Protein AF-A0A2W7M8W1-F1 (afdb_monomer_lite)

pLDDT: mean 84.18, std 18.59, range [39.44, 98.38]

Radius of gyration: 15.4 Å; chains: 1; bounding box: 30×21×42 Å

Secondary structure (DSSP, 8-state):
---S-SGGGGGEE--SPPEEEEEEEETTEEEEEEEEEEEETT-SS-SEEEEEEEEEE--

Structure (mmCIF, N/CA/C/O backbone):
data_AF-A0A2W7M8W1-F1
#
_entry.id   AF-A0A2W7M8W1-F1
#
loop_
_atom_site.group_PDB
_atom_site.id
_atom_site.type_symbol
_atom_site.label_atom_id
_atom_site.label_alt_id
_atom_site.label_comp_id
_atom_site.label_asym_id
_atom_site.label_entity_id
_atom_site.label_seq_id
_atom_site.pdbx_PDB_ins_code
_atom_site.Cartn_x
_atom_site.Cartn_y
_atom_site.Cartn_z
_atom_site.occupancy
_atom_site.B_iso_or_equiv
_atom_site.auth_seq_id
_atom_site.auth_comp_id
_atom_site.auth_asym_id
_atom_site.auth_atom_id
_atom_site.pdbx_PDB_model_num
ATOM 1 N N . MET A 1 1 ? 19.708 3.018 20.455 1.00 41.69 1 MET A N 1
ATOM 2 C CA . MET A 1 1 ? 18.473 3.575 19.862 1.00 41.69 1 MET A CA 1
ATOM 3 C C . MET A 1 1 ? 17.351 2.522 19.922 1.00 41.69 1 MET A C 1
ATOM 5 O O . MET A 1 1 ? 17.117 1.883 18.909 1.00 41.69 1 MET A O 1
ATOM 9 N N . PRO A 1 2 ? 16.702 2.260 21.081 1.00 39.44 2 PRO A N 1
ATOM 10 C CA . PRO A 1 2 ? 15.701 1.190 21.205 1.00 39.44 2 PRO A CA 1
ATOM 11 C C . PRO A 1 2 ? 14.314 1.692 21.673 1.00 39.44 2 PRO A C 1
ATOM 13 O O . PRO A 1 2 ? 13.660 1.025 22.460 1.00 39.44 2 PRO A O 1
ATOM 16 N N . ARG A 1 3 ? 13.866 2.885 21.246 1.00 46.22 3 ARG A N 1
ATOM 17 C CA . ARG A 1 3 ?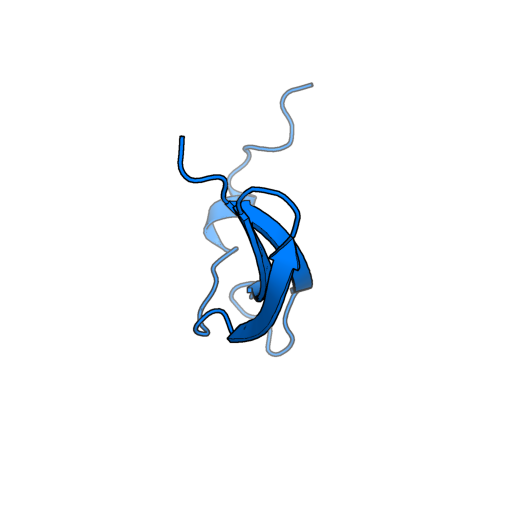 12.618 3.515 21.748 1.00 46.22 3 ARG A CA 1
ATOM 18 C C . ARG A 1 3 ? 11.468 3.583 20.729 1.00 46.22 3 ARG A C 1
ATOM 20 O O . ARG A 1 3 ? 10.661 4.495 20.791 1.00 46.22 3 ARG A O 1
ATOM 27 N N . ILE A 1 4 ? 11.458 2.692 19.738 1.00 52.34 4 ILE A N 1
ATOM 28 C CA . ILE A 1 4 ? 10.399 2.625 18.706 1.00 52.34 4 ILE A CA 1
ATOM 29 C C . ILE A 1 4 ? 9.489 1.392 18.897 1.00 52.34 4 ILE A C 1
ATOM 31 O O . ILE A 1 4 ? 8.477 1.270 18.225 1.00 52.34 4 ILE A O 1
ATOM 35 N N . PHE A 1 5 ? 9.807 0.496 19.839 1.00 41.91 5 PHE A N 1
ATOM 36 C CA . PHE A 1 5 ? 9.088 -0.769 20.063 1.00 41.91 5 PHE A CA 1
ATOM 37 C C . PHE A 1 5 ? 8.552 -0.915 21.496 1.00 41.91 5 PHE A C 1
ATOM 39 O O . PHE A 1 5 ? 8.524 -2.009 22.055 1.00 41.91 5 PHE A O 1
ATOM 46 N N . ASP A 1 6 ? 8.159 0.183 22.130 1.00 42.62 6 ASP A N 1
ATOM 47 C CA . ASP A 1 6 ? 7.309 0.161 23.316 1.00 42.62 6 ASP A CA 1
ATOM 48 C C . ASP A 1 6 ? 5.828 0.020 22.910 1.00 42.62 6 ASP A C 1
ATOM 50 O O . ASP A 1 6 ? 5.442 0.277 21.770 1.00 42.62 6 ASP A O 1
ATOM 54 N N . ALA A 1 7 ? 4.994 -0.467 23.835 1.00 44.72 7 ALA A N 1
ATOM 55 C CA . ALA A 1 7 ? 3.614 -0.941 23.644 1.00 44.72 7 ALA A CA 1
ATOM 56 C C . ALA A 1 7 ? 2.628 0.029 22.941 1.00 44.72 7 ALA A C 1
ATOM 58 O O . ALA A 1 7 ? 1.495 -0.346 22.644 1.00 44.72 7 ALA A O 1
ATOM 59 N N . SER A 1 8 ? 3.064 1.244 22.622 1.00 48.78 8 SER A N 1
ATOM 60 C CA . SER A 1 8 ? 2.371 2.261 21.829 1.00 48.78 8 SER A CA 1
ATOM 61 C C . SER A 1 8 ? 2.007 1.807 20.403 1.00 48.78 8 SER A C 1
ATOM 63 O O . SER A 1 8 ? 1.056 2.329 19.829 1.00 48.78 8 SER A O 1
ATOM 65 N N . PHE A 1 9 ? 2.701 0.813 19.827 1.00 50.44 9 PHE A N 1
ATOM 66 C CA . PHE A 1 9 ? 2.366 0.276 18.494 1.00 50.44 9 PHE A CA 1
ATOM 67 C C . PHE A 1 9 ? 1.107 -0.605 18.464 1.00 50.44 9 PHE A C 1
ATOM 69 O O . PHE A 1 9 ? 0.530 -0.786 17.394 1.00 50.44 9 PHE A O 1
ATOM 76 N N . ALA A 1 10 ? 0.638 -1.121 19.607 1.00 54.06 10 ALA A N 1
ATOM 77 C CA . ALA A 1 10 ? -0.564 -1.962 19.655 1.00 54.06 10 ALA A CA 1
ATOM 78 C C . ALA A 1 10 ? -1.857 -1.206 19.280 1.00 54.06 10 ALA A C 1
ATOM 80 O O . ALA A 1 10 ? -2.866 -1.841 18.990 1.00 54.06 10 ALA A O 1
ATOM 81 N N . LEU A 1 11 ? -1.822 0.132 19.265 1.00 65.44 11 LEU A N 1
ATOM 82 C CA . LEU A 1 11 ? -2.957 1.003 18.931 1.00 65.44 11 LEU A CA 1
ATOM 83 C C . LEU A 1 11 ? -2.921 1.524 17.485 1.00 65.44 11 LEU A C 1
ATOM 85 O O . LEU A 1 11 ? -3.809 2.280 17.091 1.00 65.44 11 LEU A O 1
ATOM 89 N N . ILE A 1 12 ? -1.895 1.160 16.707 1.00 74.75 12 ILE A N 1
ATOM 90 C CA . ILE A 1 12 ? -1.687 1.638 15.337 1.00 74.75 12 ILE A CA 1
ATOM 91 C C . ILE A 1 12 ? -2.115 0.536 14.371 1.00 74.75 12 ILE A C 1
ATOM 93 O O . ILE A 1 12 ? -1.450 -0.492 14.245 1.00 74.75 12 ILE A O 1
ATOM 97 N N . ARG A 1 13 ? -3.225 0.748 13.659 1.00 80.44 13 ARG A N 1
ATOM 98 C CA . ARG A 1 13 ? -3.717 -0.201 12.650 1.00 80.44 13 ARG A CA 1
ATOM 99 C C . ARG A 1 13 ? -4.318 0.518 11.458 1.00 80.44 13 ARG A C 1
ATOM 101 O O . ARG A 1 13 ? -4.873 1.597 11.614 1.00 80.44 13 ARG A O 1
ATOM 108 N N . SER A 1 14 ? -4.256 -0.114 10.287 1.00 84.69 14 SER A N 1
ATOM 109 C CA . SER A 1 14 ? -5.023 0.331 9.124 1.00 84.69 14 SER A CA 1
ATOM 110 C C . SER A 1 14 ? -6.388 -0.358 9.136 1.00 84.69 14 SER A C 1
ATOM 112 O O . SER A 1 14 ? -6.487 -1.574 8.973 1.00 84.69 14 SER A O 1
ATOM 114 N N . LYS A 1 15 ? -7.448 0.402 9.415 1.00 83.56 15 LYS A N 1
ATOM 115 C CA . LYS A 1 15 ? -8.844 -0.073 9.419 1.00 83.56 15 LYS A CA 1
ATOM 116 C C . LYS A 1 15 ? -9.449 -0.040 8.021 1.00 83.56 15 LYS A C 1
ATOM 118 O O . LYS A 1 15 ? -10.433 -0.729 7.761 1.00 83.56 15 LYS A O 1
ATOM 123 N N . ARG A 1 16 ? -8.903 0.802 7.146 1.00 84.50 16 ARG A N 1
ATOM 124 C CA . ARG A 1 16 ? -9.417 1.045 5.800 1.00 84.50 16 ARG A CA 1
ATOM 125 C C . ARG A 1 16 ? -8.561 0.309 4.772 1.00 84.50 16 ARG A C 1
ATOM 127 O O . ARG A 1 16 ? -7.347 0.247 4.937 1.00 84.50 16 ARG A O 1
ATOM 134 N N . PRO A 1 17 ? -9.161 -0.209 3.689 1.00 90.75 17 PRO A N 1
ATOM 135 C CA . PRO A 1 17 ? -8.387 -0.734 2.576 1.00 90.75 17 PRO A CA 1
ATOM 136 C C . PRO A 1 17 ? -7.435 0.331 2.028 1.00 90.75 17 PRO A C 1
ATOM 138 O O . PRO A 1 17 ? -7.806 1.502 1.899 1.00 90.75 17 PRO A O 1
ATOM 141 N N . ALA A 1 18 ? -6.224 -0.092 1.676 1.00 93.06 18 ALA A N 1
ATOM 142 C CA . ALA A 1 18 ? -5.304 0.748 0.931 1.00 93.06 18 ALA A CA 1
ATOM 143 C C . ALA A 1 18 ? -5.897 1.074 -0.4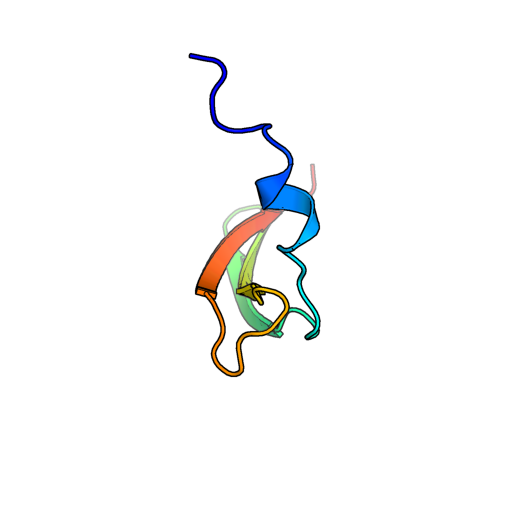50 1.00 93.06 18 ALA A C 1
ATOM 145 O O . ALA A 1 18 ? -6.547 0.229 -1.071 1.00 93.06 18 ALA A O 1
ATOM 146 N N . GLN A 1 19 ? -5.686 2.299 -0.925 1.00 96.25 19 GLN A N 1
ATOM 147 C CA . GLN A 1 19 ? -6.250 2.769 -2.189 1.00 96.25 19 GLN A CA 1
ATOM 148 C C . GLN A 1 19 ? -5.160 2.843 -3.249 1.00 96.25 19 GLN A C 1
ATOM 150 O O . GLN A 1 19 ? -4.151 3.517 -3.056 1.00 96.25 19 GLN A O 1
ATOM 155 N N . LEU A 1 20 ? -5.370 2.171 -4.378 1.00 97.25 20 LEU A N 1
ATOM 156 C CA . LEU A 1 20 ? -4.496 2.298 -5.537 1.00 97.25 20 LEU A CA 1
ATOM 157 C C . LEU A 1 20 ? -4.812 3.614 -6.253 1.00 97.25 20 LEU A C 1
ATOM 159 O O . LEU A 1 20 ? -5.873 3.757 -6.853 1.00 97.25 20 LEU A O 1
ATOM 163 N N . MET A 1 21 ? -3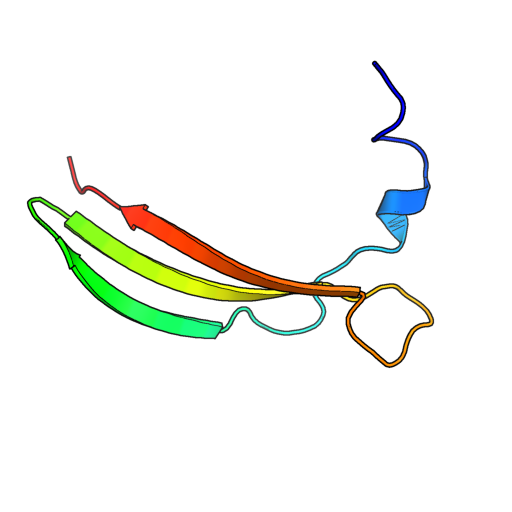.900 4.576 -6.156 1.00 98.00 21 MET A N 1
ATOM 164 C CA . MET A 1 21 ? -4.094 5.928 -6.680 1.00 98.00 21 MET A CA 1
ATOM 165 C C . MET A 1 21 ? -3.647 6.046 -8.133 1.00 98.00 21 MET A C 1
ATOM 167 O O . MET A 1 21 ? -4.291 6.726 -8.927 1.00 98.00 21 MET A O 1
ATOM 171 N N . ALA A 1 22 ? -2.535 5.398 -8.472 1.00 97.81 22 ALA A N 1
ATOM 172 C CA . ALA A 1 22 ? -1.988 5.388 -9.818 1.00 97.81 22 ALA A CA 1
ATOM 173 C C . ALA A 1 22 ? -1.178 4.114 -10.053 1.00 97.81 22 ALA A C 1
ATOM 175 O O . ALA A 1 22 ? -0.549 3.586 -9.131 1.00 97.81 22 ALA A O 1
ATOM 176 N N . VAL A 1 23 ? -1.178 3.665 -11.304 1.00 97.88 23 VAL A N 1
ATOM 177 C CA . VAL A 1 23 ? -0.227 2.686 -11.826 1.00 97.88 23 VAL A CA 1
ATOM 178 C C . VAL A 1 23 ? 0.371 3.279 -13.087 1.00 97.88 23 VAL A C 1
ATOM 180 O O . VAL A 1 23 ? -0.359 3.662 -13.998 1.00 97.88 23 VAL A O 1
ATOM 183 N N . GLU A 1 24 ? 1.691 3.365 -13.122 1.00 98.00 24 GLU A N 1
ATOM 184 C CA . GLU A 1 24 ? 2.447 3.949 -14.221 1.00 98.00 24 GLU A CA 1
ATOM 185 C C . GLU A 1 24 ? 3.440 2.918 -14.745 1.00 98.00 24 GLU A C 1
ATOM 187 O O . GLU A 1 24 ? 4.148 2.264 -13.974 1.00 98.00 24 GLU A O 1
ATOM 192 N N . GLU A 1 25 ? 3.514 2.776 -16.064 1.00 97.12 25 GLU A N 1
ATOM 193 C CA . GLU A 1 25 ? 4.579 1.995 -16.678 1.00 97.12 25 GLU A C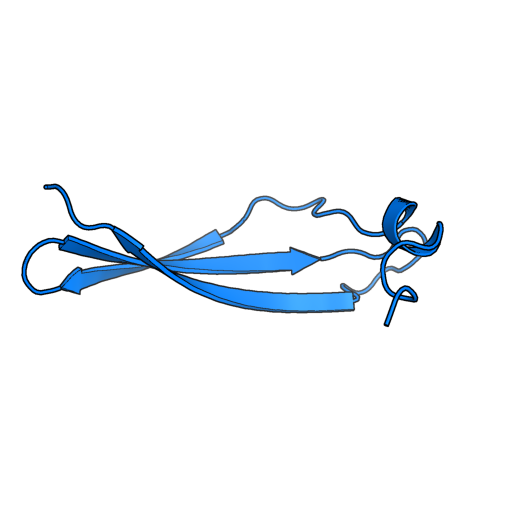A 1
ATOM 194 C C . GLU A 1 25 ? 5.910 2.735 -16.509 1.00 97.12 25 GLU A C 1
ATOM 196 O O . GLU A 1 25 ? 6.023 3.939 -16.751 1.00 97.12 25 GLU A O 1
ATOM 201 N N . VAL A 1 26 ? 6.935 2.008 -16.079 1.00 96.00 26 VAL A N 1
ATOM 202 C CA . VAL A 1 26 ? 8.308 2.504 -15.996 1.00 96.00 26 VAL A CA 1
ATOM 203 C C . VAL A 1 26 ? 9.217 1.536 -16.739 1.00 96.00 26 VAL A C 1
ATOM 205 O O . VAL A 1 26 ? 8.858 0.392 -16.999 1.00 96.00 26 VAL A O 1
ATOM 208 N N . LYS A 1 27 ? 10.423 1.973 -17.103 1.00 95.62 27 LYS A N 1
ATOM 209 C CA . LYS A 1 27 ? 11.355 1.113 -17.840 1.00 95.62 27 LYS A CA 1
ATOM 210 C C . LYS A 1 27 ? 11.592 -0.205 -17.085 1.00 95.62 27 LYS A C 1
ATOM 212 O O . LYS A 1 27 ? 12.221 -0.193 -16.032 1.00 95.62 27 LYS A O 1
ATOM 217 N N . GLY A 1 28 ? 11.129 -1.315 -17.662 1.00 95.06 28 GLY A N 1
ATOM 218 C CA . GLY A 1 28 ? 11.314 -2.663 -17.118 1.00 95.06 28 GLY A CA 1
ATOM 219 C C . GLY A 1 28 ? 10.371 -3.047 -15.971 1.00 95.06 28 GLY A C 1
ATOM 220 O O . GLY A 1 28 ? 10.614 -4.059 -15.322 1.00 95.06 28 GLY A O 1
ATOM 221 N N . GLY A 1 29 ? 9.321 -2.271 -15.684 1.00 96.38 29 GLY A N 1
ATOM 222 C CA . GLY A 1 29 ? 8.416 -2.585 -14.580 1.00 96.38 29 GLY A CA 1
ATOM 223 C C . GLY A 1 29 ? 7.216 -1.651 -14.462 1.00 96.38 29 GLY A C 1
ATOM 224 O O . GLY A 1 29 ? 6.889 -0.895 -15.374 1.00 96.38 29 GLY A O 1
ATOM 225 N N . VAL A 1 30 ? 6.568 -1.684 -13.301 1.00 97.75 30 VAL A N 1
ATOM 226 C CA . VAL A 1 30 ? 5.420 -0.829 -12.975 1.00 97.75 30 VAL A CA 1
ATOM 227 C C . VAL A 1 30 ? 5.662 -0.071 -11.675 1.00 97.75 30 VAL A C 1
ATOM 229 O O . VAL A 1 30 ? 6.187 -0.617 -10.705 1.00 97.75 30 VAL A O 1
ATOM 232 N N . GLN A 1 31 ? 5.279 1.200 -11.641 1.00 98.25 31 GLN A N 1
ATOM 233 C CA . GLN A 1 31 ? 5.226 2.009 -10.431 1.00 98.25 31 GLN A CA 1
ATOM 234 C C . GLN A 1 31 ? 3.778 2.076 -9.949 1.00 98.25 31 GLN A C 1
ATOM 236 O O . GLN A 1 31 ? 2.902 2.499 -10.696 1.00 98.25 31 GLN A O 1
ATOM 241 N N . ALA A 1 32 ? 3.527 1.684 -8.704 1.00 98.19 32 ALA A N 1
ATOM 242 C CA . ALA A 1 32 ? 2.232 1.847 -8.059 1.00 98.19 32 ALA A CA 1
ATOM 243 C C . ALA A 1 32 ? 2.328 2.908 -6.963 1.00 98.19 32 ALA A C 1
ATOM 245 O O . ALA A 1 32 ? 3.229 2.866 -6.121 1.00 98.19 32 ALA A O 1
ATOM 246 N N . THR A 1 33 ? 1.361 3.818 -6.953 1.00 98.38 33 THR A N 1
ATOM 247 C CA . THR A 1 33 ? 1.151 4.769 -5.862 1.00 98.38 33 THR A CA 1
ATOM 248 C C . THR A 1 33 ? -0.055 4.312 -5.059 1.00 98.38 33 THR A C 1
ATOM 250 O O . THR A 1 33 ? -1.167 4.254 -5.586 1.00 98.38 33 THR A O 1
ATOM 253 N N . ILE A 1 34 ? 0.156 3.973 -3.790 1.00 97.88 34 ILE A N 1
ATOM 254 C CA . ILE A 1 34 ? -0.866 3.422 -2.899 1.00 97.88 34 ILE A CA 1
ATOM 255 C C . ILE A 1 34 ? -1.040 4.336 -1.691 1.00 97.88 34 ILE A C 1
ATOM 257 O O . ILE A 1 34 ? -0.101 4.547 -0.926 1.00 97.88 34 ILE A O 1
ATOM 261 N N . ARG A 1 35 ? -2.257 4.832 -1.481 1.00 97.12 35 ARG A N 1
ATOM 262 C CA . ARG A 1 35 ? -2.612 5.627 -0.309 1.00 97.12 35 ARG A CA 1
ATOM 263 C C . ARG A 1 35 ? -3.020 4.730 0.847 1.00 97.12 35 ARG A C 1
ATOM 265 O O . ARG A 1 35 ? -3.944 3.924 0.725 1.00 97.12 35 ARG A O 1
ATOM 272 N N . VAL A 1 36 ? -2.376 4.924 1.989 1.00 95.44 36 VAL A N 1
ATOM 273 C CA . VAL A 1 36 ? -2.681 4.234 3.243 1.00 95.44 36 VAL A CA 1
ATOM 274 C C . VAL A 1 36 ? -3.055 5.267 4.294 1.00 95.44 36 VAL A C 1
ATOM 276 O O . VAL A 1 36 ? -2.364 6.266 4.480 1.00 95.44 36 VAL A O 1
ATOM 279 N N . SER A 1 37 ? -4.170 5.031 4.979 1.00 94.00 37 SER A N 1
ATOM 280 C CA . SER A 1 37 ? -4.516 5.742 6.210 1.00 94.00 37 SER A CA 1
ATOM 281 C C . SER A 1 37 ? -4.168 4.860 7.398 1.00 94.00 37 SER A C 1
ATOM 283 O O . SER A 1 37 ? -4.451 3.659 7.390 1.00 94.00 37 SER A O 1
ATOM 285 N N . VAL A 1 38 ? -3.528 5.466 8.389 1.00 92.06 38 VAL A N 1
ATOM 286 C CA . VAL A 1 38 ? -3.164 4.817 9.642 1.00 92.06 38 VAL A CA 1
ATOM 287 C C . VAL A 1 38 ? -4.008 5.430 10.745 1.00 92.06 38 VAL A C 1
ATOM 289 O O . VAL A 1 38 ? -3.930 6.631 11.020 1.00 92.06 38 VAL A O 1
ATOM 292 N N . GLU A 1 39 ? -4.842 4.605 11.362 1.00 90.19 39 GLU A N 1
ATOM 293 C CA . GLU A 1 39 ? -5.691 4.997 12.471 1.00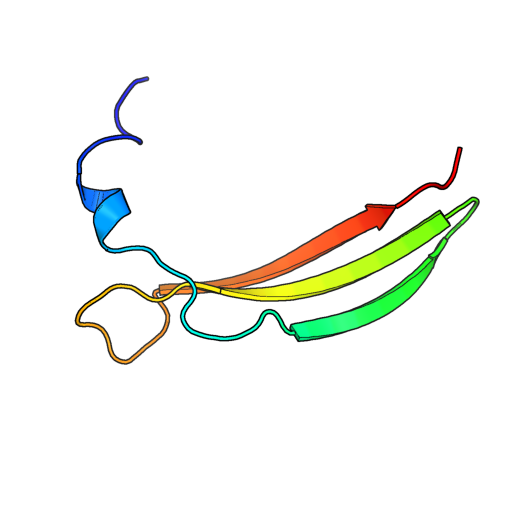 90.19 39 GLU A CA 1
ATOM 294 C C . GLU A 1 39 ? -4.998 4.744 13.811 1.00 90.19 39 GLU A C 1
ATOM 296 O O . GLU A 1 39 ? -4.256 3.774 13.984 1.00 90.19 39 GLU A O 1
ATOM 301 N N . ILE A 1 40 ? -5.291 5.626 14.764 1.00 88.62 40 ILE A N 1
ATOM 302 C CA . ILE A 1 40 ? -4.955 5.457 16.174 1.00 88.62 40 ILE A CA 1
ATOM 303 C C . ILE A 1 40 ? -6.244 5.034 16.875 1.00 88.62 40 ILE A C 1
ATOM 305 O O . ILE A 1 40 ? -7.305 5.628 16.664 1.00 88.62 40 ILE A O 1
ATOM 309 N N . ASP A 1 41 ? -6.196 3.964 17.658 1.00 86.94 41 ASP A N 1
ATOM 310 C CA . ASP A 1 41 ? -7.377 3.520 18.391 1.00 86.94 41 ASP A CA 1
ATOM 311 C C . ASP A 1 41 ? -7.844 4.578 19.403 1.00 86.94 41 ASP A C 1
ATOM 313 O O . ASP A 1 41 ? -7.056 5.136 20.160 1.00 86.94 41 ASP A O 1
ATOM 317 N N . GLY A 1 42 ? -9.151 4.851 19.394 1.00 88.00 42 GLY A N 1
ATOM 318 C CA . GLY A 1 42 ? -9.769 5.919 20.185 1.00 88.00 42 GLY A CA 1
ATOM 319 C C . GLY A 1 42 ? -9.880 7.264 19.462 1.00 88.00 42 GLY A C 1
ATOM 320 O O . GLY A 1 42 ? -10.664 8.100 19.897 1.00 88.00 42 GLY A O 1
ATOM 321 N N . GLU A 1 43 ? -9.189 7.451 18.335 1.00 88.88 43 GLU A N 1
ATOM 322 C CA . GLU A 1 43 ? -9.232 8.695 17.561 1.00 88.88 43 GLU A CA 1
ATOM 323 C C . GLU A 1 43 ? -10.193 8.603 16.368 1.00 88.88 43 GLU A C 1
ATOM 325 O O . GLU A 1 43 ? -10.275 7.588 15.670 1.00 88.88 43 GLU A O 1
ATOM 330 N N . GLU A 1 44 ? -10.920 9.693 16.108 1.00 88.94 44 GLU A N 1
ATOM 331 C CA . GLU A 1 44 ? -11.834 9.792 14.961 1.00 88.94 44 GLU A CA 1
ATOM 33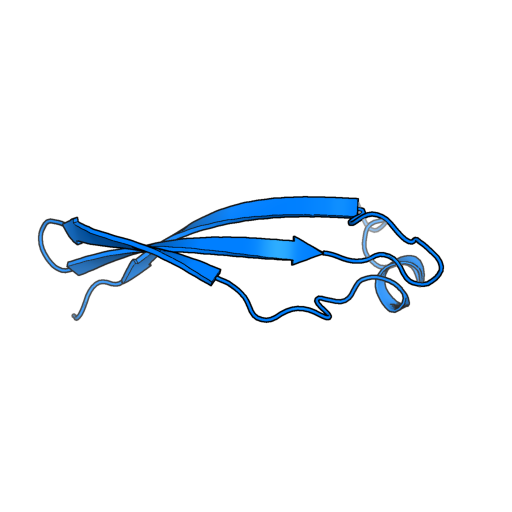2 C C . GLU A 1 44 ? -11.082 10.111 13.659 1.00 88.94 44 GLU A C 1
ATOM 334 O O . GLU A 1 44 ? -11.454 9.661 12.570 1.00 88.94 44 GLU A O 1
ATOM 339 N N . ARG A 1 45 ? -9.998 10.888 13.761 1.00 90.25 45 ARG A N 1
ATOM 340 C CA . ARG A 1 45 ? -9.180 11.301 12.617 1.00 90.25 45 ARG A CA 1
ATOM 341 C C . ARG A 1 45 ? -7.972 10.373 12.460 1.00 90.25 45 ARG A C 1
ATOM 343 O O . ARG A 1 45 ? -7.403 9.946 13.462 1.00 90.25 45 ARG A O 1
ATOM 350 N N . PRO A 1 46 ? -7.549 10.068 11.220 1.00 91.06 46 PRO A N 1
ATOM 351 C CA . PRO A 1 46 ? -6.347 9.274 11.000 1.00 91.06 46 PRO A CA 1
ATOM 352 C C . PRO A 1 46 ? -5.119 10.012 11.543 1.00 91.06 46 PRO A C 1
ATOM 354 O O . PRO A 1 46 ? -4.987 11.223 11.362 1.00 91.06 46 PRO A O 1
ATOM 357 N N . GLY A 1 47 ? -4.212 9.267 12.176 1.00 91.62 47 GLY A N 1
ATOM 358 C CA . GLY A 1 47 ? -2.954 9.809 12.687 1.00 91.62 47 GLY A CA 1
ATOM 359 C C . GLY A 1 47 ? -1.991 10.168 11.557 1.00 91.62 47 GLY A C 1
ATOM 360 O O . GLY A 1 47 ? -1.282 11.169 11.635 1.00 91.62 47 GLY A O 1
ATOM 361 N N . CYS A 1 48 ? -2.004 9.392 10.469 1.00 92.50 48 CYS A N 1
ATOM 362 C CA . CYS A 1 48 ? -1.362 9.787 9.224 1.00 92.50 48 CYS A CA 1
ATOM 363 C C . CYS A 1 48 ? -2.119 9.266 8.000 1.00 92.50 48 CYS A C 1
ATOM 365 O O . CYS A 1 48 ? -2.837 8.263 8.046 1.00 92.50 48 CYS A O 1
ATOM 367 N N . VAL A 1 49 ? -1.924 9.964 6.886 1.00 93.75 49 VAL A N 1
ATOM 368 C CA . VAL A 1 49 ? -2.300 9.502 5.554 1.00 93.75 49 VAL A CA 1
ATOM 369 C C . VAL A 1 49 ? -1.057 9.636 4.690 1.00 93.75 49 VAL A C 1
ATOM 371 O O . VAL A 1 49 ? -0.499 10.727 4.588 1.00 93.75 49 VAL A O 1
ATOM 374 N N . VAL A 1 50 ? -0.600 8.527 4.115 1.00 95.50 50 VAL A N 1
ATOM 375 C CA . VAL A 1 50 ? 0.655 8.458 3.358 1.00 95.50 50 VAL A CA 1
ATOM 376 C C . VAL A 1 50 ? 0.424 7.856 1.984 1.00 95.50 50 VAL A C 1
ATOM 378 O O . VAL A 1 50 ? -0.335 6.898 1.841 1.00 95.50 50 VAL A O 1
ATOM 381 N N . ASP A 1 51 ? 1.121 8.396 0.988 1.00 97.25 51 ASP A N 1
ATOM 382 C CA . ASP A 1 51 ? 1.219 7.797 -0.338 1.00 97.25 51 ASP A CA 1
ATOM 383 C C . ASP A 1 51 ? 2.526 7.008 -0.420 1.00 97.25 51 ASP A C 1
ATOM 385 O O . ASP A 1 51 ? 3.622 7.562 -0.343 1.00 97.25 51 ASP A O 1
ATOM 389 N N . THR A 1 52 ? 2.403 5.692 -0.547 1.00 95.88 52 THR A N 1
ATOM 390 C CA . THR A 1 52 ? 3.531 4.793 -0.779 1.00 95.88 52 THR A CA 1
ATOM 391 C C . THR A 1 52 ? 3.749 4.667 -2.276 1.00 95.88 52 THR A C 1
ATOM 393 O O . THR A 1 52 ? 2.854 4.222 -2.991 1.00 95.88 52 THR A O 1
ATOM 396 N N . ILE A 1 53 ? 4.939 5.031 -2.748 1.00 97.31 53 ILE A N 1
ATOM 397 C CA . ILE A 1 53 ? 5.340 4.856 -4.146 1.00 97.31 53 ILE A CA 1
ATOM 398 C C . ILE A 1 53 ? 6.283 3.658 -4.200 1.00 97.31 53 ILE A C 1
ATOM 400 O O . ILE A 1 53 ? 7.381 3.696 -3.646 1.00 97.31 53 ILE A O 1
ATOM 404 N N . SER A 1 54 ? 5.843 2.571 -4.824 1.00 96.44 54 SER A N 1
ATOM 405 C CA . SER A 1 54 ? 6.620 1.337 -4.968 1.00 96.44 54 SER A CA 1
ATOM 406 C C . SER A 1 54 ? 6.816 1.001 -6.435 1.00 96.44 54 SER A C 1
ATOM 408 O O . SER A 1 54 ? 5.924 1.213 -7.253 1.00 96.44 54 SER A O 1
ATOM 410 N N . ARG A 1 55 ? 7.995 0.473 -6.771 1.00 96.94 55 ARG A N 1
ATOM 411 C CA . ARG A 1 55 ? 8.310 -0.015 -8.115 1.00 96.94 55 ARG A CA 1
ATOM 412 C C . ARG A 1 55 ? 8.477 -1.522 -8.080 1.00 96.94 55 ARG A C 1
ATOM 414 O O . ARG A 1 55 ? 9.239 -2.035 -7.265 1.00 96.94 55 ARG A O 1
ATOM 421 N N . TYR A 1 56 ? 7.775 -2.193 -8.978 1.00 96.31 56 TYR A N 1
ATOM 422 C CA . TYR A 1 56 ? 7.822 -3.632 -9.163 1.00 96.31 56 TYR A CA 1
ATOM 423 C C . TYR A 1 56 ? 8.479 -3.912 -10.511 1.00 96.31 56 TYR A C 1
ATOM 425 O O . TYR A 1 56 ? 7.943 -3.535 -11.554 1.00 96.31 56 TYR A O 1
ATOM 433 N N . TYR A 1 57 ? 9.644 -4.547 -10.474 1.00 96.31 57 TYR A N 1
ATOM 434 C CA . TYR A 1 57 ? 10.348 -5.032 -11.656 1.00 96.31 57 TYR A CA 1
ATOM 435 C C . TYR A 1 57 ? 10.135 -6.544 -11.736 1.00 96.31 57 TYR A C 1
ATOM 437 O O . TYR A 1 57 ? 10.267 -7.240 -10.729 1.00 96.31 57 TYR A O 1
ATOM 445 N N . LEU A 1 58 ? 9.727 -7.023 -12.909 1.00 84.06 58 LEU A N 1
ATOM 446 C CA . LEU A 1 58 ? 9.573 -8.446 -13.195 1.00 84.06 58 LEU A CA 1
ATOM 447 C C . LEU A 1 58 ? 10.894 -8.904 -13.810 1.00 84.06 58 LEU A C 1
ATOM 449 O O . LEU A 1 58 ? 11.087 -8.770 -15.017 1.00 84.06 58 LEU A O 1
ATOM 453 N N . GLU A 1 59 ? 11.825 -9.329 -12.965 1.00 65.81 59 GLU A N 1
ATOM 454 C CA . GLU A 1 59 ? 13.011 -10.067 -13.415 1.00 65.81 59 GLU A CA 1
ATOM 455 C C . GLU A 1 59 ? 12.687 -11.558 -13.554 1.00 65.81 59 GLU A C 1
ATOM 457 O O . GLU A 1 59 ? 11.939 -12.082 -12.692 1.00 65.81 59 GLU A O 1
#

Sequence (59 aa):
MPRIFDASFALIRSKRPAQLMAVEEVKGGVQATIRVSVEIDGEERPGCVVDTISRYYLE

Foldseek 3Di:
DPPPPDPQCVQKDFPDDKDFPDWDDDVQWIKTWIWTFICGPPDPHTPDIDIDIDTDHDD